Protein AF-A0A7D9EGW2-F1 (afdb_monomer)

Nearest PDB structures (foldseek):
  8snl-assembly1_B  TM=4.905E-01  e=8.797E+00  Homo sapiens
  2ivg-assembly1_J  TM=3.889E-01  e=8.797E+00  Escherichia coli

Secondary structure (DSSP, 8-state):
-----SS-GGGS-GGGS-TT-HHHHHHHIIIIIB-----TTTTEEE-TT-SSEEETT-PSPPPBSS-EEEEEEE--SSS--EEEEEEE--BS-TTBPP--HHHHHHH-S--------SHHHHHHHHHHHHHHHHH--

Radius of gyration: 18.71 Å; Cα contacts (8 Å, |Δi|>4): 155; chains: 1; bounding box: 50×44×50 Å

Solvent-accessible surface area (backbone atoms only — not comparable to full-atom values): 8754 Å² total; per-residue (Å²): 134,93,77,85,67,92,66,62,63,63,75,57,57,71,89,80,50,63,95,81,55,64,62,60,57,54,48,42,41,61,70,48,38,36,64,85,76,88,39,74,91,76,37,37,40,67,51,101,92,46,94,58,74,40,42,76,82,58,61,71,41,80,72,25,97,57,64,44,80,46,76,45,78,47,94,53,95,71,90,66,86,44,68,43,58,42,72,45,65,56,30,93,52,38,42,49,57,53,78,52,70,68,61,38,64,73,67,41,54,65,61,94,60,76,79,80,85,36,67,66,68,50,52,54,50,52,50,55,55,54,51,52,59,67,76,74,110

pLDDT: mean 88.99, std 8.25, range [44.66, 97.44]

Sequence (137 aa):
MWIRPEVHPCQRSRNDIPKHEKSDYVDLLNMVQRHTRCSTSYCLRKKSNETELKCRFHFPFDICPKTKLEFEKVHTPGDNVHYRAKIVTKRNDSRLNNHQQLQLQEWRANCDIQVVIDHYPCVEYLTKYAAKGLIAG

Structure (mmCIF, N/CA/C/O backbone):
data_AF-A0A7D9EGW2-F1
#
_entry.id   AF-A0A7D9EGW2-F1
#
loop_
_atom_site.group_PDB
_atom_site.id
_atom_site.type_symbol
_atom_site.label_atom_id
_atom_site.label_alt_id
_atom_site.label_comp_id
_atom_site.label_asym_id
_atom_site.label_entity_id
_atom_site.label_seq_id
_atom_site.pdbx_PDB_ins_code
_atom_site.Cartn_x
_atom_site.Cartn_y
_atom_site.Cartn_z
_atom_site.occupancy
_atom_site.B_iso_or_equiv
_atom_site.auth_seq_id
_atom_site.auth_comp_id
_atom_site.auth_asym_id
_atom_site.auth_atom_id
_atom_site.pdbx_PDB_model_num
ATOM 1 N N . MET A 1 1 ? 15.770 -13.801 -6.742 1.00 67.75 1 MET A N 1
ATOM 2 C CA . MET A 1 1 ? 16.161 -12.779 -5.744 1.00 67.75 1 MET A CA 1
ATOM 3 C C . MET A 1 1 ? 16.128 -11.429 -6.451 1.00 67.75 1 MET A C 1
ATOM 5 O O . MET A 1 1 ? 16.612 -11.376 -7.572 1.00 67.75 1 MET A O 1
ATOM 9 N N . TRP A 1 2 ? 15.485 -10.399 -5.890 1.00 84.69 2 TRP A N 1
ATOM 10 C CA . TRP A 1 2 ? 15.481 -9.055 -6.496 1.00 84.69 2 TRP A CA 1
ATOM 11 C C . TRP A 1 2 ? 16.815 -8.351 -6.218 1.00 84.69 2 TRP A C 1
ATOM 13 O O . TRP A 1 2 ? 17.351 -8.490 -5.118 1.00 84.69 2 TRP A O 1
ATOM 23 N N . ILE A 1 3 ? 17.336 -7.622 -7.205 1.00 86.94 3 ILE A N 1
ATOM 24 C CA . ILE A 1 3 ? 18.607 -6.894 -7.136 1.00 86.94 3 ILE A CA 1
ATOM 25 C C . ILE A 1 3 ? 18.290 -5.411 -7.286 1.00 86.94 3 ILE A C 1
ATOM 27 O O . IL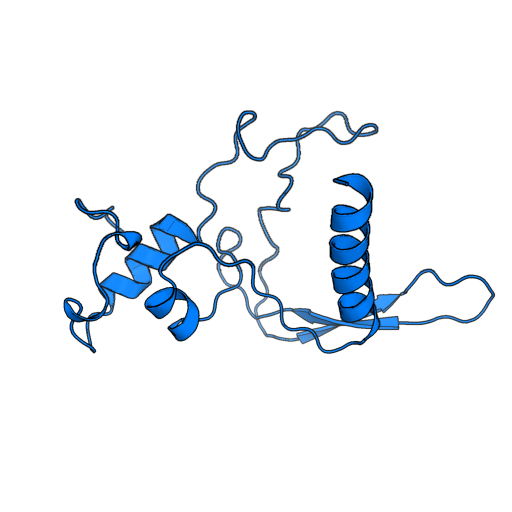E A 1 3 ? 17.542 -5.028 -8.182 1.00 86.94 3 ILE A O 1
ATOM 31 N N . ARG A 1 4 ? 18.842 -4.583 -6.395 1.00 88.94 4 ARG A N 1
ATOM 32 C CA . ARG A 1 4 ? 18.638 -3.136 -6.440 1.00 88.94 4 ARG A CA 1
ATOM 33 C C . ARG A 1 4 ? 19.260 -2.562 -7.723 1.00 88.94 4 ARG A C 1
ATOM 35 O O . ARG A 1 4 ? 20.439 -2.828 -7.951 1.00 88.94 4 ARG A O 1
ATOM 42 N N . PRO A 1 5 ? 18.522 -1.763 -8.514 1.00 90.44 5 PRO A N 1
ATOM 43 C CA . PRO A 1 5 ? 19.072 -1.144 -9.714 1.00 90.44 5 PRO A CA 1
ATOM 44 C C . PRO A 1 5 ? 20.130 -0.091 -9.360 1.00 90.44 5 PRO A C 1
ATOM 46 O O . PRO A 1 5 ? 20.056 0.547 -8.305 1.00 90.44 5 PRO A O 1
ATOM 49 N N . GLU A 1 6 ? 21.097 0.103 -10.259 1.00 89.75 6 GLU A N 1
ATOM 50 C CA . GLU A 1 6 ? 22.156 1.114 -10.111 1.00 89.75 6 GLU A CA 1
ATOM 51 C C . GLU A 1 6 ? 21.581 2.535 -10.105 1.00 89.75 6 GLU A C 1
ATOM 53 O O . GLU A 1 6 ? 21.928 3.355 -9.255 1.00 89.75 6 GLU A O 1
ATOM 58 N N . VAL A 1 7 ? 20.644 2.803 -11.017 1.00 90.69 7 VAL A N 1
ATOM 59 C CA . VAL A 1 7 ? 19.918 4.073 -11.103 1.00 90.69 7 VAL A CA 1
ATOM 60 C C . VAL A 1 7 ? 18.597 3.952 -10.352 1.00 90.69 7 VAL A C 1
ATOM 62 O O . VAL A 1 7 ? 17.860 2.977 -10.507 1.00 90.69 7 VAL A O 1
ATOM 65 N N . HIS A 1 8 ? 18.264 4.958 -9.538 1.00 93.12 8 HIS A N 1
ATOM 66 C CA . HIS A 1 8 ? 17.002 4.955 -8.804 1.00 93.12 8 HIS A CA 1
ATOM 67 C C . HIS A 1 8 ? 15.825 5.003 -9.794 1.00 93.12 8 HIS A C 1
ATOM 69 O O . HIS A 1 8 ? 15.773 5.924 -10.612 1.00 93.12 8 HIS A O 1
ATOM 75 N N . PRO A 1 9 ? 14.833 4.095 -9.718 1.00 93.12 9 PRO A N 1
ATOM 76 C CA . PRO A 1 9 ? 13.781 4.010 -10.734 1.00 93.12 9 PRO A CA 1
ATOM 77 C C . PRO A 1 9 ? 12.999 5.325 -10.881 1.00 93.12 9 PRO A C 1
ATOM 79 O O . PRO A 1 9 ? 12.661 5.720 -11.991 1.00 93.12 9 PRO A O 1
ATOM 82 N N . CYS A 1 10 ? 12.799 6.074 -9.794 1.00 93.88 10 CYS A N 1
ATOM 83 C CA . CYS A 1 10 ? 12.133 7.386 -9.812 1.00 93.88 10 CYS A CA 1
ATOM 84 C C . CYS A 1 10 ? 12.838 8.472 -10.642 1.00 93.88 10 CYS A C 1
ATOM 86 O O . CYS A 1 10 ? 12.211 9.474 -10.955 1.00 93.88 10 CYS A O 1
ATOM 88 N N . GLN A 1 11 ? 14.119 8.299 -10.981 1.00 93.06 11 GLN A N 1
ATOM 89 C CA . GLN A 1 11 ? 14.867 9.248 -11.815 1.00 93.06 11 GLN A CA 1
ATOM 90 C C . GLN A 1 11 ? 14.685 8.986 -13.313 1.00 93.06 11 GLN A C 1
ATOM 92 O O . GLN A 1 11 ? 15.003 9.847 -14.127 1.00 93.06 11 GLN A O 1
ATOM 97 N N . ARG A 1 12 ? 14.185 7.803 -13.693 1.00 89.75 12 ARG A N 1
ATOM 98 C CA . ARG A 1 12 ? 13.941 7.463 -15.098 1.00 89.75 12 ARG A CA 1
ATOM 99 C C . ARG A 1 12 ? 12.730 8.240 -15.610 1.00 89.75 12 ARG A C 1
ATOM 101 O O . ARG A 1 12 ? 11.675 8.221 -14.971 1.00 89.75 12 ARG A O 1
ATOM 108 N N . SER A 1 13 ? 12.867 8.866 -16.776 1.00 87.12 13 SER A N 1
ATOM 109 C CA . SER A 1 13 ? 11.737 9.456 -17.494 1.00 87.12 13 SER A CA 1
ATOM 110 C C . SER A 1 13 ? 10.828 8.358 -18.029 1.00 87.12 13 SER A C 1
ATOM 112 O O . SER A 1 13 ? 11.300 7.325 -18.500 1.00 87.12 13 SER A O 1
ATOM 114 N N . ARG A 1 14 ? 9.511 8.590 -18.010 1.00 81.38 14 ARG A N 1
ATOM 115 C CA . ARG A 1 14 ? 8.538 7.627 -18.539 1.00 81.38 14 ARG A CA 1
ATOM 116 C C . ARG A 1 14 ? 8.757 7.320 -20.025 1.00 81.38 14 ARG A C 1
ATOM 118 O O . ARG A 1 14 ? 8.526 6.191 -20.446 1.00 81.38 14 ARG A O 1
ATOM 125 N N . ASN A 1 15 ? 9.226 8.295 -20.799 1.00 85.75 15 ASN A N 1
ATOM 126 C CA . ASN A 1 15 ? 9.467 8.123 -22.234 1.00 85.75 15 ASN A CA 1
ATOM 127 C C . ASN A 1 15 ? 10.634 7.170 -22.536 1.00 85.75 15 ASN A C 1
ATOM 129 O O . ASN A 1 15 ? 10.655 6.565 -23.603 1.00 85.75 15 ASN A O 1
ATOM 133 N N . ASP A 1 16 ? 11.547 6.983 -21.579 1.00 8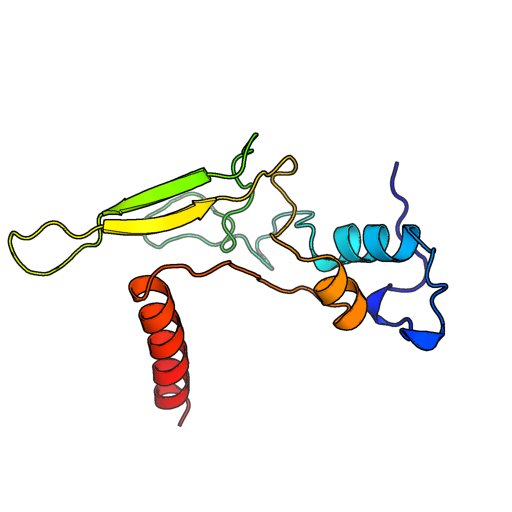7.31 16 ASP A N 1
ATOM 134 C CA . ASP A 1 16 ? 12.735 6.134 -21.729 1.00 87.31 16 ASP A CA 1
ATOM 135 C C . ASP A 1 16 ? 12.472 4.681 -21.296 1.00 87.31 16 ASP A C 1
ATOM 137 O O . ASP A 1 16 ? 13.387 3.858 -21.235 1.00 87.31 16 ASP A O 1
ATOM 141 N N . ILE A 1 17 ? 11.225 4.356 -20.937 1.00 86.38 17 ILE A N 1
ATOM 142 C CA . ILE A 1 17 ? 10.838 3.047 -20.411 1.00 86.38 17 ILE A CA 1
ATOM 143 C C . ILE A 1 17 ? 10.027 2.311 -21.480 1.00 86.38 17 ILE A C 1
ATOM 145 O O . ILE A 1 17 ? 8.910 2.724 -21.811 1.00 86.38 17 ILE A O 1
ATOM 149 N N . PRO A 1 18 ? 10.541 1.194 -22.022 1.00 85.81 18 PRO A N 1
ATOM 150 C CA . PRO A 1 18 ? 9.791 0.342 -22.927 1.00 85.81 18 PRO A CA 1
ATOM 151 C C . PRO A 1 18 ? 8.462 -0.098 -22.304 1.00 85.81 18 PRO A C 1
ATOM 153 O O . PRO A 1 18 ? 8.411 -0.583 -21.176 1.00 85.81 18 PRO A O 1
ATOM 156 N N . LYS A 1 19 ? 7.370 -0.008 -23.073 1.00 76.56 19 LYS A N 1
ATOM 157 C CA . LYS A 1 19 ? 6.004 -0.324 -22.602 1.00 76.56 19 LYS A CA 1
ATOM 158 C C . LYS A 1 19 ? 5.844 -1.722 -21.986 1.00 76.56 19 LYS A C 1
ATOM 160 O O . LYS A 1 19 ? 4.923 -1.941 -21.207 1.00 76.56 19 LYS A O 1
ATOM 165 N N . HIS A 1 20 ? 6.699 -2.671 -22.359 1.00 75.81 20 HIS A N 1
ATOM 166 C CA . HIS A 1 20 ? 6.659 -4.058 -21.893 1.00 75.81 20 HIS A CA 1
ATOM 167 C C . HIS A 1 20 ? 7.710 -4.370 -20.811 1.00 75.81 20 HIS A C 1
ATOM 169 O O . HIS A 1 20 ? 7.834 -5.525 -20.399 1.00 75.81 20 HIS A O 1
ATOM 175 N N . GLU A 1 21 ? 8.461 -3.370 -20.335 1.00 82.06 21 GLU A N 1
ATOM 176 C CA . GLU A 1 21 ? 9.479 -3.546 -19.301 1.00 82.06 21 GLU A CA 1
ATOM 177 C C . GLU A 1 21 ? 8.820 -3.802 -17.932 1.00 82.06 21 GLU A C 1
ATOM 179 O O . GLU A 1 21 ? 8.447 -2.887 -17.199 1.00 82.06 21 GLU A O 1
ATOM 184 N N . LYS A 1 22 ? 8.673 -5.082 -17.564 1.00 81.31 22 LYS A N 1
ATOM 185 C CA . LYS A 1 22 ? 8.117 -5.484 -16.259 1.00 81.31 22 LYS A CA 1
ATOM 186 C C . LYS A 1 22 ? 9.062 -5.201 -15.084 1.00 81.31 22 LYS A C 1
ATOM 188 O O . LYS A 1 22 ? 8.581 -5.104 -13.955 1.00 81.31 22 LYS A O 1
ATOM 193 N N . SER A 1 23 ? 10.372 -5.088 -15.324 1.00 88.06 23 SER A N 1
ATOM 194 C CA . SER A 1 23 ? 11.370 -4.787 -14.286 1.00 88.06 23 SER A CA 1
ATOM 195 C C . SER A 1 23 ? 11.132 -3.426 -13.646 1.00 88.06 23 SER A C 1
ATOM 197 O O . SER A 1 23 ? 11.188 -3.333 -12.425 1.00 88.06 23 SER A O 1
ATOM 199 N N . ASP A 1 24 ? 10.740 -2.417 -14.431 1.00 91.69 24 ASP A N 1
ATOM 200 C CA . ASP A 1 24 ? 10.481 -1.063 -13.932 1.00 91.69 24 ASP A CA 1
ATOM 201 C C . ASP A 1 24 ? 9.461 -1.040 -12.784 1.00 91.69 24 ASP A C 1
ATOM 203 O O . ASP A 1 24 ? 9.688 -0.455 -11.724 1.00 91.69 24 ASP A O 1
ATOM 207 N N . TYR A 1 25 ? 8.343 -1.743 -12.967 1.00 92.75 25 TYR A N 1
ATOM 208 C CA . TYR A 1 25 ? 7.306 -1.845 -11.947 1.00 92.75 25 TYR A CA 1
ATOM 209 C C . TYR A 1 25 ? 7.805 -2.543 -10.676 1.00 92.75 25 TYR A C 1
ATOM 211 O O . TYR A 1 25 ? 7.522 -2.093 -9.566 1.00 92.75 25 TYR A O 1
ATOM 219 N N . VAL A 1 26 ? 8.557 -3.636 -10.829 1.00 93.56 26 VAL A N 1
ATOM 220 C CA . VAL A 1 26 ? 9.117 -4.392 -9.701 1.00 93.56 26 VAL A CA 1
ATOM 221 C C . VAL A 1 26 ? 10.130 -3.545 -8.928 1.00 93.56 26 VAL A C 1
ATOM 223 O O . VAL A 1 26 ? 10.127 -3.562 -7.695 1.00 93.56 26 VAL A O 1
ATOM 226 N N . ASP A 1 27 ? 10.955 -2.773 -9.631 1.00 94.69 27 ASP A N 1
ATOM 227 C CA . ASP A 1 27 ? 11.930 -1.870 -9.026 1.00 94.69 27 ASP A CA 1
ATOM 228 C C . ASP A 1 27 ? 11.241 -0.744 -8.264 1.00 94.69 27 ASP A C 1
ATOM 230 O O . ASP A 1 27 ? 11.587 -0.496 -7.109 1.00 94.69 27 ASP A O 1
ATOM 234 N N . LEU A 1 28 ? 10.213 -0.115 -8.843 1.00 94.88 28 LEU A N 1
ATOM 235 C CA . LEU A 1 28 ? 9.394 0.873 -8.140 1.00 94.88 28 LEU A CA 1
ATOM 236 C C . LEU A 1 28 ? 8.743 0.274 -6.888 1.00 94.88 28 LEU A C 1
ATOM 238 O O . LEU A 1 28 ? 8.849 0.848 -5.804 1.00 94.88 28 LEU A O 1
ATOM 242 N N . LEU A 1 29 ? 8.119 -0.902 -6.994 1.00 94.81 29 LEU A N 1
ATOM 243 C CA . LEU A 1 29 ? 7.501 -1.563 -5.845 1.00 94.81 29 LEU A CA 1
ATOM 244 C C . LEU A 1 29 ? 8.490 -1.776 -4.699 1.00 94.81 29 LEU A C 1
ATOM 246 O O . LEU A 1 29 ? 8.200 -1.434 -3.551 1.00 94.81 29 LEU A O 1
ATOM 250 N N . ASN A 1 30 ? 9.662 -2.330 -5.002 1.00 94.38 30 ASN A N 1
ATOM 251 C CA . ASN A 1 30 ? 10.652 -2.654 -3.983 1.00 94.38 30 ASN A CA 1
ATOM 252 C C . ASN A 1 30 ? 11.382 -1.420 -3.442 1.00 94.38 30 ASN A C 1
ATOM 254 O 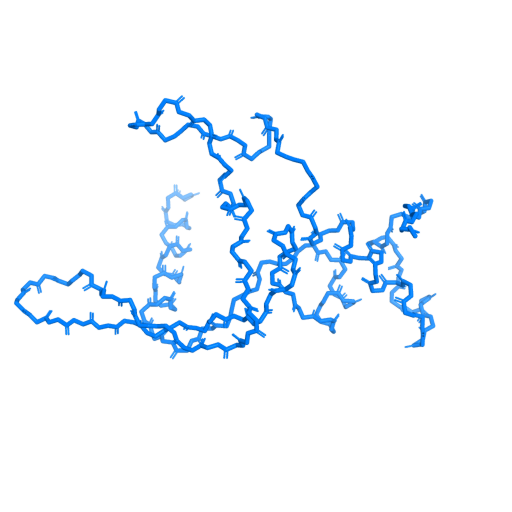O . ASN A 1 30 ? 11.760 -1.424 -2.272 1.00 94.38 30 ASN A O 1
ATOM 258 N N . MET A 1 31 ? 11.559 -0.374 -4.252 1.00 94.12 31 MET A N 1
ATOM 259 C CA . MET A 1 31 ? 12.281 0.835 -3.849 1.00 94.12 31 MET A CA 1
ATOM 260 C C . MET A 1 31 ? 11.413 1.836 -3.090 1.00 94.12 31 MET A C 1
ATOM 262 O O . MET A 1 31 ? 11.907 2.444 -2.143 1.00 94.12 31 MET A O 1
ATOM 266 N N . VAL A 1 32 ? 10.146 2.032 -3.485 1.00 93.88 32 VAL A N 1
ATOM 267 C CA . VAL A 1 32 ? 9.318 3.118 -2.920 1.00 93.88 32 VAL A CA 1
ATOM 268 C C . VAL A 1 32 ? 8.045 2.673 -2.213 1.00 93.88 32 VAL A C 1
ATOM 270 O O . VAL A 1 32 ? 7.552 3.418 -1.372 1.00 93.88 32 VAL A O 1
ATOM 273 N N . GLN A 1 33 ? 7.517 1.480 -2.500 1.00 94.75 33 GLN A N 1
ATOM 274 C CA . GLN A 1 33 ? 6.287 0.984 -1.858 1.00 94.75 33 GLN A CA 1
ATOM 275 C C . GLN A 1 33 ? 6.548 -0.027 -0.737 1.00 94.75 33 GLN A C 1
ATOM 277 O O . GLN A 1 33 ? 5.692 -0.244 0.123 1.00 94.75 33 GLN A O 1
ATOM 282 N N . ARG A 1 34 ? 7.719 -0.670 -0.727 1.00 94.88 34 ARG A N 1
ATOM 283 C CA . ARG A 1 34 ? 8.080 -1.668 0.281 1.00 94.88 34 ARG A CA 1
ATOM 284 C C . ARG A 1 34 ? 8.687 -1.015 1.518 1.00 94.88 34 ARG A C 1
ATOM 286 O O . ARG A 1 34 ? 9.728 -0.367 1.470 1.00 94.88 34 ARG A O 1
ATOM 293 N N . HIS A 1 35 ? 8.098 -1.304 2.668 1.00 94.56 35 HIS A N 1
ATOM 294 C CA . HIS A 1 35 ? 8.683 -1.008 3.962 1.00 94.56 35 HIS A CA 1
ATOM 295 C C . HIS A 1 35 ? 9.774 -2.033 4.311 1.00 94.56 35 HIS A C 1
ATOM 297 O O . HIS A 1 35 ? 9.500 -3.164 4.714 1.00 94.56 35 HIS A O 1
ATOM 303 N N . THR A 1 36 ? 11.038 -1.653 4.135 1.00 91.56 36 THR A N 1
ATOM 304 C CA . THR A 1 36 ? 12.178 -2.577 4.251 1.00 91.56 36 THR A CA 1
ATOM 305 C C . THR A 1 36 ? 12.575 -2.865 5.694 1.00 91.56 36 THR A C 1
ATOM 307 O O . THR A 1 36 ? 12.634 -4.029 6.084 1.00 91.56 36 THR A O 1
ATOM 310 N N . ARG A 1 37 ? 12.836 -1.838 6.508 1.00 91.06 37 ARG A N 1
ATOM 311 C CA . ARG A 1 37 ? 13.249 -1.989 7.909 1.00 91.06 37 ARG A CA 1
ATOM 312 C C . ARG A 1 37 ? 12.686 -0.862 8.768 1.00 91.06 37 ARG A C 1
ATOM 314 O O . ARG A 1 37 ? 12.766 0.308 8.407 1.00 91.06 37 ARG A O 1
ATOM 321 N N . CYS A 1 38 ? 12.181 -1.229 9.942 1.00 93.81 38 CYS A N 1
ATOM 322 C CA . 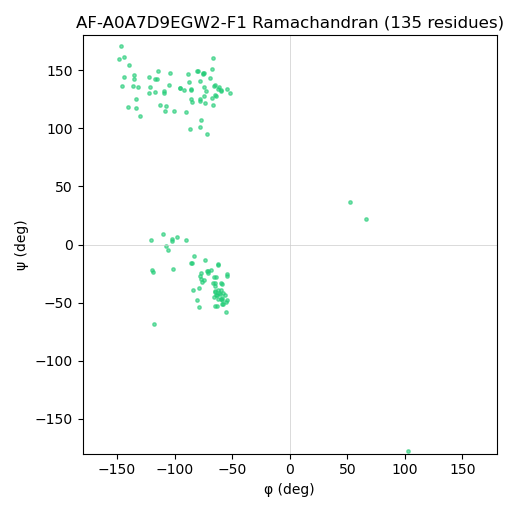CYS A 1 38 ? 11.812 -0.267 10.968 1.00 93.81 38 CYS A CA 1
ATOM 323 C C . CYS A 1 38 ? 13.056 0.315 11.659 1.00 93.81 38 CYS A C 1
ATOM 325 O O . CYS A 1 38 ? 13.960 -0.431 12.038 1.00 93.81 38 CYS A O 1
ATOM 327 N N . SER A 1 39 ? 13.083 1.633 11.872 1.00 94.25 39 SER A N 1
ATOM 328 C CA . SER A 1 39 ? 14.129 2.324 12.640 1.00 94.25 39 SER A CA 1
ATOM 329 C C . SER A 1 39 ? 13.537 3.418 13.531 1.00 94.25 39 SER A C 1
ATOM 331 O O . SER A 1 39 ? 12.482 3.979 13.224 1.00 94.25 39 SER A O 1
ATOM 333 N N . THR A 1 40 ? 14.238 3.748 14.617 1.00 92.81 40 THR A N 1
ATOM 334 C CA . THR A 1 40 ? 13.902 4.852 15.540 1.00 92.81 40 THR A CA 1
ATOM 335 C C . THR A 1 40 ? 14.009 6.227 14.889 1.00 92.81 40 THR A C 1
ATOM 337 O O . THR A 1 40 ? 13.262 7.129 15.253 1.00 92.81 40 THR A O 1
ATOM 340 N N . SER A 1 41 ? 14.876 6.381 13.885 1.00 92.88 41 SER A N 1
ATOM 341 C CA . SER A 1 41 ? 15.015 7.623 13.118 1.00 92.88 41 SER A CA 1
ATOM 342 C C . SER A 1 41 ? 13.844 7.894 12.172 1.00 92.88 41 SER A C 1
ATOM 344 O O . SER A 1 41 ? 13.613 9.044 11.808 1.00 92.88 41 SER A O 1
ATOM 346 N N . TYR A 1 42 ? 13.096 6.861 11.770 1.00 92.00 42 TYR A N 1
ATOM 347 C CA . TYR A 1 42 ? 12.082 6.983 10.725 1.00 92.00 42 TYR A CA 1
ATOM 348 C C . TYR A 1 42 ? 10.668 6.678 11.227 1.00 92.00 42 TYR A C 1
ATOM 350 O O . TYR A 1 42 ? 9.824 7.577 11.309 1.00 92.00 42 TYR A O 1
ATOM 358 N N . CYS A 1 43 ? 10.390 5.419 11.571 1.00 93.75 43 CYS A N 1
ATOM 359 C CA . CYS A 1 43 ? 9.019 4.953 11.774 1.00 93.75 43 CYS A CA 1
ATOM 360 C C . CYS A 1 43 ? 8.714 4.448 13.185 1.00 93.75 43 CYS A C 1
ATOM 362 O O . CYS A 1 43 ? 7.548 4.472 13.565 1.00 93.75 43 CYS A O 1
ATOM 364 N N . LEU A 1 44 ? 9.703 4.004 13.963 1.00 94.88 44 LEU A N 1
ATOM 365 C CA . LEU A 1 44 ? 9.467 3.500 15.313 1.00 94.88 44 LEU A CA 1
ATOM 366 C C . LEU A 1 44 ? 9.169 4.664 16.260 1.00 94.88 44 LEU A C 1
ATOM 368 O O . LEU A 1 44 ? 9.976 5.581 16.407 1.00 94.88 44 LEU A O 1
ATOM 372 N N . ARG A 1 45 ? 7.999 4.627 16.899 1.00 91.81 45 ARG A N 1
ATOM 373 C CA . ARG A 1 45 ? 7.527 5.637 17.851 1.00 91.81 45 ARG A CA 1
ATOM 374 C C . ARG A 1 45 ? 6.926 4.953 19.076 1.00 91.81 45 ARG A C 1
ATOM 376 O O . ARG A 1 45 ? 6.314 3.895 18.952 1.00 91.81 45 ARG A O 1
ATOM 383 N N . LYS A 1 46 ? 7.087 5.571 20.249 1.00 89.12 46 LYS A N 1
ATOM 384 C CA . LYS A 1 46 ? 6.335 5.201 21.455 1.00 89.12 46 LYS A CA 1
ATOM 385 C C . LYS A 1 46 ? 5.001 5.938 21.437 1.00 89.12 46 LYS A C 1
ATOM 387 O O . LYS A 1 46 ? 4.980 7.142 21.179 1.00 89.12 46 LYS A O 1
ATOM 392 N N . LYS A 1 47 ? 3.900 5.241 21.710 1.00 79.94 47 LYS A N 1
ATOM 393 C CA . LYS A 1 47 ? 2.660 5.904 22.138 1.00 79.94 47 LYS A CA 1
ATOM 394 C C . LYS A 1 47 ? 2.788 6.243 23.623 1.00 79.94 47 LYS A C 1
ATOM 396 O O . LYS A 1 47 ? 3.469 5.520 24.339 1.00 79.94 47 LYS A O 1
ATOM 401 N N . SER A 1 48 ? 2.147 7.322 24.084 1.00 73.19 48 SER A N 1
ATOM 402 C CA . SER A 1 48 ? 2.324 7.834 25.460 1.00 73.19 48 SER A CA 1
ATOM 403 C C . SER A 1 48 ? 2.071 6.788 26.550 1.00 73.19 48 SER A C 1
ATOM 405 O O . SER A 1 48 ? 2.651 6.883 27.623 1.00 73.19 48 SER A O 1
ATOM 407 N N . ASN A 1 49 ? 1.239 5.785 26.257 1.00 78.75 49 ASN A N 1
ATOM 408 C CA . ASN A 1 49 ? 0.795 4.771 27.211 1.00 78.75 49 ASN A CA 1
ATOM 409 C C . ASN A 1 4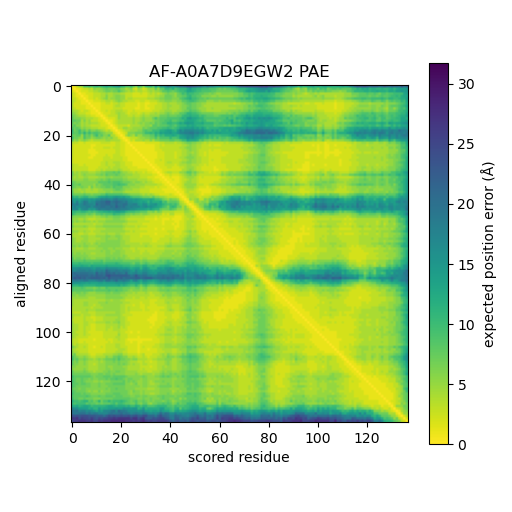9 ? 1.395 3.382 26.927 1.00 78.75 49 ASN A C 1
ATOM 411 O O . ASN A 1 49 ? 0.951 2.396 27.504 1.00 78.75 49 ASN A O 1
ATOM 415 N N . GLU A 1 50 ? 2.362 3.279 26.011 1.00 82.38 50 GLU A N 1
ATOM 416 C CA . GLU A 1 50 ? 2.966 2.007 25.612 1.00 82.38 50 GLU A CA 1
ATOM 417 C C . GLU A 1 50 ? 4.478 2.022 25.859 1.00 82.38 50 GLU A C 1
ATOM 419 O O . GLU A 1 50 ? 5.183 2.978 25.530 1.00 82.38 50 GLU A O 1
ATOM 424 N N . THR A 1 51 ? 4.989 0.934 26.431 1.00 81.44 51 THR A N 1
ATOM 425 C CA . THR A 1 51 ? 6.423 0.747 26.692 1.00 81.44 51 THR A CA 1
ATOM 426 C C . THR A 1 51 ? 7.196 0.384 25.422 1.00 81.44 51 THR A C 1
ATOM 428 O O . THR A 1 51 ? 8.367 0.754 25.280 1.00 81.44 51 THR A O 1
ATOM 431 N N . GLU A 1 52 ? 6.536 -0.288 24.478 1.00 88.62 52 GLU A N 1
ATOM 432 C CA . GLU A 1 52 ? 7.131 -0.793 23.244 1.00 88.62 52 GLU A CA 1
ATOM 433 C C . GLU A 1 52 ? 7.100 0.222 22.092 1.00 88.62 52 GLU A C 1
ATOM 435 O O . GLU A 1 52 ? 6.175 1.020 21.928 1.00 88.62 52 GLU A O 1
ATOM 440 N N . LEU A 1 53 ? 8.137 0.172 21.252 1.00 91.19 53 LEU A N 1
ATOM 441 C CA . LEU A 1 53 ? 8.191 0.937 20.010 1.00 91.19 53 LEU A CA 1
ATOM 442 C C . LEU A 1 53 ? 7.333 0.259 18.942 1.00 91.19 53 LEU A C 1
ATOM 444 O O . LEU A 1 53 ? 7.583 -0.889 18.584 1.00 91.19 53 LEU A O 1
ATOM 448 N N . LYS A 1 54 ? 6.395 1.004 18.354 1.00 93.06 54 LYS A N 1
ATOM 449 C CA . LYS A 1 54 ? 5.584 0.532 17.225 1.00 93.06 54 LYS A CA 1
ATOM 450 C C . LYS A 1 54 ? 5.877 1.330 15.965 1.00 93.06 54 LYS A C 1
ATOM 452 O O . LYS A 1 54 ? 6.219 2.513 16.016 1.00 93.06 54 LYS A O 1
ATOM 457 N N . CYS A 1 55 ? 5.739 0.683 14.810 1.00 93.69 55 CYS A N 1
ATOM 458 C CA . CYS A 1 55 ? 5.829 1.372 13.530 1.00 93.69 55 CYS A CA 1
ATOM 459 C C . CYS A 1 55 ? 4.639 2.332 13.391 1.00 93.69 55 CYS A C 1
ATOM 461 O O . CYS A 1 55 ? 3.488 1.902 13.383 1.00 93.69 55 CYS A O 1
ATOM 463 N N . ARG A 1 56 ? 4.905 3.632 13.234 1.00 92.50 56 ARG A N 1
ATOM 464 C CA . ARG A 1 56 ? 3.872 4.668 13.054 1.00 92.50 56 ARG A CA 1
ATOM 465 C C . ARG A 1 56 ? 3.025 4.485 11.791 1.00 92.50 56 ARG A C 1
ATOM 467 O O . ARG A 1 56 ? 1.990 5.119 11.665 1.00 92.50 56 ARG A O 1
ATOM 474 N N . PHE A 1 57 ? 3.505 3.667 10.855 1.00 92.19 57 PHE A N 1
ATOM 475 C CA . PHE A 1 57 ? 2.819 3.304 9.614 1.00 92.19 57 PHE A CA 1
ATOM 476 C C . PHE A 1 57 ? 2.105 1.948 9.713 1.00 92.19 57 PHE A C 1
ATOM 478 O O . PHE A 1 57 ? 1.615 1.447 8.712 1.00 92.19 57 PHE A O 1
ATOM 485 N N . HIS A 1 58 ? 2.076 1.339 10.903 1.00 92.75 58 HIS A N 1
ATOM 486 C CA . HIS A 1 58 ? 1.359 0.092 11.189 1.00 92.75 58 HIS A CA 1
ATOM 487 C C . HIS A 1 58 ? 1.882 -1.164 10.471 1.00 92.75 58 HIS A C 1
ATOM 489 O O . HIS A 1 58 ? 1.169 -2.154 10.370 1.00 92.75 58 HIS A O 1
ATOM 495 N N . PHE A 1 59 ? 3.143 -1.162 10.029 1.00 94.25 59 PHE A N 1
ATOM 496 C CA . PHE A 1 59 ? 3.800 -2.378 9.546 1.00 94.25 59 PHE A CA 1
ATOM 497 C C . PHE A 1 59 ? 4.215 -3.316 10.694 1.00 94.25 59 PHE A C 1
ATOM 499 O O . PHE A 1 59 ? 4.660 -2.819 11.736 1.00 94.25 59 PHE A O 1
ATOM 506 N N . PRO A 1 60 ? 4.206 -4.647 10.471 1.00 95.06 60 PRO A N 1
ATOM 507 C CA . PRO A 1 60 ? 3.705 -5.339 9.275 1.00 95.06 60 PRO A CA 1
ATOM 508 C C . PRO A 1 60 ? 2.167 -5.391 9.227 1.00 95.06 60 PRO A C 1
ATOM 510 O O . PRO A 1 60 ? 1.521 -5.510 10.260 1.00 95.06 60 PRO A O 1
ATOM 513 N N . PHE A 1 61 ? 1.592 -5.341 8.024 1.00 94.62 61 PHE A N 1
ATOM 514 C CA . PHE A 1 61 ? 0.155 -5.524 7.809 1.00 94.62 61 PHE A CA 1
ATOM 515 C C . PHE A 1 61 ? -0.244 -7.004 7.808 1.00 94.62 61 PHE A C 1
ATOM 517 O O . PHE A 1 61 ? 0.509 -7.853 7.326 1.00 94.62 61 PHE A O 1
ATOM 524 N N . ASP A 1 62 ? -1.467 -7.306 8.238 1.00 95.31 62 ASP A N 1
ATOM 525 C CA . ASP A 1 62 ? -2.006 -8.666 8.196 1.00 95.31 62 ASP A CA 1
ATOM 526 C C . ASP A 1 62 ? -2.199 -9.168 6.763 1.00 95.31 62 ASP A C 1
ATOM 528 O O . ASP A 1 62 ? -2.724 -8.464 5.901 1.00 95.31 62 ASP A O 1
ATOM 532 N N . ILE A 1 63 ? -1.811 -10.416 6.501 1.00 96.69 63 ILE A N 1
ATOM 533 C CA . ILE A 1 63 ? -2.060 -11.075 5.215 1.00 96.69 63 ILE A CA 1
ATOM 534 C C . ILE A 1 63 ? -3.567 -11.259 5.021 1.00 96.69 63 ILE A C 1
ATOM 536 O O . ILE A 1 63 ? -4.288 -11.675 5.925 1.00 96.69 63 ILE A O 1
ATOM 540 N N . CYS A 1 64 ? -4.043 -10.992 3.806 1.00 96.25 64 CYS A N 1
ATOM 541 C CA . CYS A 1 64 ? -5.450 -11.103 3.456 1.00 96.25 64 CYS A CA 1
ATOM 542 C C . CYS A 1 64 ? -5.599 -11.924 2.166 1.00 96.25 64 CYS A C 1
ATOM 544 O O . CYS A 1 64 ? -5.210 -11.457 1.096 1.00 96.25 64 CYS A O 1
ATOM 546 N N . PRO A 1 65 ? -6.147 -13.150 2.202 1.00 97.00 65 PRO A N 1
ATOM 547 C CA . PRO A 1 65 ? -6.166 -14.021 1.025 1.00 97.00 65 PRO A CA 1
ATOM 548 C C . PRO A 1 65 ? -7.130 -13.551 -0.077 1.00 97.00 65 PRO A C 1
ATOM 550 O O . PRO A 1 65 ? -6.931 -13.886 -1.249 1.00 97.00 65 PRO A O 1
ATOM 553 N N . LYS A 1 66 ? -8.166 -12.778 0.274 1.00 97.44 66 LYS A N 1
ATOM 554 C CA . LYS A 1 66 ? -9.199 -12.276 -0.642 1.00 97.44 66 LYS A CA 1
ATOM 555 C C . LYS A 1 66 ? -9.625 -10.870 -0.238 1.00 97.44 66 LYS A C 1
ATOM 557 O O . LYS A 1 66 ? -9.727 -10.586 0.949 1.00 97.44 66 LYS A O 1
ATOM 562 N N . THR A 1 67 ? -9.916 -10.029 -1.227 1.00 96.69 67 THR A N 1
ATOM 563 C CA . THR A 1 67 ? -10.507 -8.712 -0.978 1.00 96.69 67 THR A CA 1
ATOM 564 C C . THR A 1 67 ? -11.877 -8.881 -0.326 1.00 96.69 67 THR A C 1
ATOM 566 O O . THR A 1 67 ? -12.670 -9.704 -0.783 1.00 96.69 67 THR A O 1
ATOM 569 N N . LYS A 1 68 ? -12.150 -8.120 0.734 1.00 96.56 68 LYS A N 1
ATOM 570 C CA . LYS A 1 68 ? -13.398 -8.193 1.503 1.00 96.56 68 LYS A CA 1
ATOM 571 C C . LYS A 1 68 ? -13.845 -6.817 1.988 1.00 96.56 68 LYS A C 1
ATOM 573 O O . LYS A 1 68 ? -13.048 -5.881 2.049 1.00 96.56 68 LYS A O 1
ATOM 578 N N . LEU A 1 69 ? -15.122 -6.729 2.345 1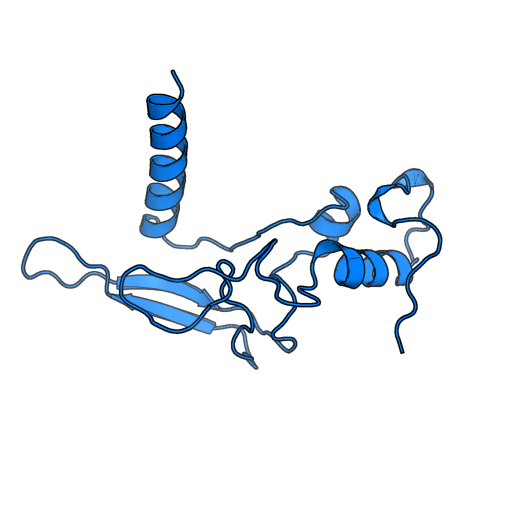.00 96.69 69 LEU A N 1
ATOM 579 C CA . LEU A 1 69 ? -15.680 -5.602 3.081 1.00 96.69 69 LEU A CA 1
ATOM 580 C C . LEU A 1 69 ? -15.622 -5.899 4.578 1.00 96.69 69 LEU A C 1
ATOM 582 O O . LEU A 1 69 ? -15.998 -6.986 5.013 1.00 96.69 69 LEU A O 1
ATOM 586 N N . GLU A 1 70 ? -15.154 -4.928 5.349 1.00 95.31 70 GLU A N 1
ATOM 587 C CA . GLU A 1 70 ? -15.220 -4.924 6.805 1.00 95.31 70 GLU A CA 1
ATOM 588 C C . GLU A 1 70 ? -16.084 -3.754 7.268 1.00 95.31 70 GLU A C 1
ATOM 590 O O . GLU A 1 70 ? -16.048 -2.672 6.679 1.00 95.31 70 GLU A O 1
ATOM 595 N N . PHE A 1 71 ? -16.859 -3.983 8.325 1.00 94.25 71 PHE A N 1
ATOM 596 C CA . PHE A 1 71 ? -17.691 -2.966 8.952 1.00 94.25 71 PHE A CA 1
ATOM 597 C C . PHE A 1 71 ? -17.138 -2.675 10.339 1.00 94.25 71 PHE A C 1
ATOM 599 O O . PHE A 1 71 ? -17.051 -3.564 11.186 1.00 94.25 71 PHE A O 1
ATOM 606 N N . GLU A 1 72 ? -16.759 -1.427 10.570 1.00 91.25 72 GLU A N 1
ATOM 607 C CA . GLU A 1 72 ? -16.217 -0.973 11.846 1.00 91.25 72 GLU A CA 1
ATOM 608 C C . GLU A 1 72 ? -17.254 -0.080 12.532 1.00 91.25 72 GLU A C 1
ATOM 610 O O . GLU A 1 72 ? -17.813 0.821 11.906 1.00 91.25 72 GLU A O 1
ATOM 615 N N . LYS A 1 73 ? -17.530 -0.315 13.818 1.00 90.25 73 LYS A N 1
ATOM 616 C CA . LYS A 1 73 ? -18.466 0.523 14.577 1.00 90.25 73 LYS A CA 1
ATOM 617 C C . LYS A 1 73 ? -17.875 1.923 14.760 1.00 90.25 73 LYS A C 1
ATOM 619 O O . LYS A 1 73 ? -16.766 2.073 15.274 1.00 90.25 73 LYS A O 1
ATOM 624 N N . VAL A 1 74 ? -18.625 2.945 14.366 1.00 86.56 74 VAL A N 1
ATOM 625 C CA . VAL A 1 74 ? -18.255 4.350 14.559 1.00 86.56 74 VAL A CA 1
ATOM 626 C C . VAL A 1 74 ? -18.717 4.784 15.946 1.00 86.56 74 VAL A C 1
ATOM 628 O O . VAL A 1 74 ? -19.838 4.488 16.354 1.00 86.56 74 VAL A O 1
ATOM 631 N N . HIS A 1 75 ? -17.844 5.467 16.689 1.00 78.94 75 HIS A N 1
ATOM 632 C CA . HIS A 1 75 ? -18.245 6.112 17.937 1.00 78.94 75 HIS A CA 1
ATOM 633 C C . HIS A 1 75 ? -19.003 7.395 17.604 1.00 78.94 75 HIS A C 1
ATOM 635 O O . HIS A 1 75 ? -18.412 8.378 17.162 1.00 78.94 75 HIS A O 1
ATOM 641 N N . THR A 1 76 ? -20.312 7.362 17.807 1.00 75.12 76 THR A N 1
ATOM 642 C CA . THR A 1 76 ? -21.214 8.503 17.658 1.00 75.12 76 THR A CA 1
ATOM 643 C C . THR A 1 76 ? -21.820 8.856 19.015 1.00 75.12 76 THR A C 1
ATOM 645 O O . THR A 1 76 ? -22.104 7.945 19.793 1.00 75.12 76 THR A O 1
ATOM 648 N N . PRO A 1 77 ? -22.021 10.147 19.330 1.00 72.44 77 PRO A N 1
ATOM 649 C CA . PRO A 1 77 ? -22.773 10.542 20.517 1.00 72.44 77 PRO A CA 1
ATOM 650 C C . PRO A 1 77 ? -24.207 9.986 20.468 1.00 72.44 77 PRO A C 1
ATOM 652 O O . PRO A 1 77 ? -24.883 10.136 19.450 1.00 72.44 77 PRO A O 1
ATOM 655 N N . GLY A 1 78 ? -24.668 9.377 21.564 1.00 76.06 78 GLY A N 1
ATOM 656 C CA . GLY A 1 78 ? -26.015 8.802 21.701 1.00 76.06 78 GLY A CA 1
ATOM 657 C C . GLY A 1 78 ? -26.069 7.273 21.578 1.00 76.06 78 GLY A C 1
ATOM 658 O O . GLY A 1 78 ? -25.046 6.610 21.429 1.00 76.06 78 GLY A O 1
ATOM 659 N N . ASP A 1 79 ? -27.283 6.719 21.641 1.00 76.62 79 ASP A N 1
ATOM 660 C CA . ASP A 1 79 ? -27.516 5.263 21.683 1.00 76.62 79 ASP A CA 1
ATOM 661 C C . ASP A 1 79 ? -27.518 4.587 20.300 1.00 76.62 79 ASP A C 1
ATOM 663 O O . ASP A 1 79 ? -27.496 3.358 20.192 1.00 76.62 79 ASP A O 1
ATOM 667 N N . ASN A 1 80 ? -27.522 5.372 19.218 1.00 80.12 80 ASN A N 1
ATOM 668 C CA . ASN A 1 80 ? -27.551 4.836 17.862 1.00 80.12 80 ASN A CA 1
ATOM 669 C C . ASN A 1 80 ? -26.192 4.253 17.462 1.00 80.12 80 ASN A C 1
ATOM 671 O O . ASN A 1 80 ? -25.153 4.912 17.529 1.00 80.12 80 ASN A O 1
ATOM 675 N N . VAL A 1 81 ? -26.213 3.006 16.991 1.00 83.62 81 VAL A N 1
ATOM 676 C CA . VAL A 1 81 ? -25.025 2.308 16.501 1.00 83.62 81 VAL A CA 1
ATOM 677 C C . VAL A 1 81 ? -24.854 2.567 15.010 1.00 83.62 81 VAL A C 1
ATOM 679 O O . VAL A 1 81 ? -25.644 2.097 14.195 1.00 83.62 81 VAL A O 1
ATOM 682 N N . HIS A 1 82 ? -23.777 3.261 14.651 1.00 86.62 82 HIS A N 1
ATOM 683 C CA . HIS A 1 82 ? -23.372 3.460 13.263 1.00 86.62 82 HIS A CA 1
ATOM 684 C C . HIS A 1 82 ? -22.185 2.562 12.903 1.00 86.62 82 HIS A C 1
ATOM 686 O O . HIS A 1 82 ? -21.316 2.285 13.733 1.00 86.62 82 HIS A O 1
ATOM 692 N N . TYR A 1 83 ? -22.126 2.133 11.644 1.00 89.88 83 TYR A N 1
ATOM 693 C CA . TYR A 1 83 ? -21.009 1.378 11.083 1.00 89.88 83 TYR A CA 1
ATOM 694 C C . TYR A 1 83 ? -20.435 2.126 9.887 1.00 89.88 83 TYR A C 1
ATOM 696 O O . TYR A 1 83 ? -21.186 2.714 9.113 1.00 89.88 83 TYR A O 1
ATOM 704 N N . ARG A 1 84 ? -19.113 2.060 9.723 1.00 91.56 84 ARG A N 1
ATOM 705 C CA . ARG A 1 84 ? -18.426 2.471 8.498 1.00 91.56 84 ARG A CA 1
ATOM 706 C C . ARG A 1 84 ? -17.978 1.247 7.719 1.00 91.56 84 ARG A C 1
ATOM 708 O O . ARG A 1 84 ? -17.437 0.311 8.311 1.00 91.56 84 ARG A O 1
ATOM 715 N N . ALA A 1 85 ? -18.167 1.271 6.406 1.00 93.44 85 ALA A N 1
ATOM 716 C CA . ALA A 1 85 ? -17.662 0.232 5.518 1.00 93.44 85 ALA A CA 1
ATOM 717 C C . ALA A 1 85 ? -16.222 0.532 5.073 1.00 93.44 85 ALA A C 1
ATOM 719 O O . ALA A 1 85 ? -15.864 1.666 4.749 1.00 93.44 85 ALA A O 1
ATOM 720 N N . LYS A 1 86 ? -15.388 -0.505 5.013 1.00 94.31 86 LYS A N 1
ATOM 721 C CA . LYS A 1 86 ? -13.995 -0.431 4.568 1.00 94.31 86 LYS A CA 1
ATOM 722 C C . LYS A 1 86 ? -13.671 -1.598 3.647 1.00 94.31 86 LYS A C 1
ATOM 724 O O . LYS A 1 86 ? -14.007 -2.742 3.939 1.00 94.31 86 LYS A O 1
ATOM 729 N N . ILE A 1 87 ? -12.965 -1.319 2.553 1.00 94.81 87 ILE A N 1
ATOM 730 C CA . ILE A 1 87 ? -12.392 -2.366 1.703 1.00 94.81 87 ILE A CA 1
ATOM 731 C C . ILE A 1 87 ? -11.037 -2.779 2.273 1.00 94.81 87 ILE A C 1
ATOM 733 O O . ILE A 1 87 ? -10.121 -1.962 2.375 1.00 94.81 87 ILE A O 1
ATOM 737 N N . VAL A 1 88 ? -10.890 -4.065 2.579 1.00 94.00 88 VAL A N 1
ATOM 738 C CA . VAL A 1 88 ? -9.595 -4.698 2.832 1.00 94.00 88 VAL A CA 1
ATOM 739 C C . VAL A 1 88 ? -9.190 -5.450 1.578 1.00 94.00 88 VAL A C 1
ATOM 741 O O . VAL A 1 88 ? -9.863 -6.388 1.157 1.00 94.00 88 VAL A O 1
ATOM 744 N N . THR A 1 89 ? -8.106 -5.013 0.948 1.00 95.19 89 THR A N 1
ATOM 745 C CA . THR A 1 89 ? -7.581 -5.608 -0.281 1.00 95.19 89 THR A CA 1
ATOM 746 C C . THR A 1 89 ? -6.883 -6.933 0.001 1.00 95.19 89 THR A C 1
ATOM 748 O O . THR A 1 89 ? -6.253 -7.118 1.044 1.00 95.19 89 THR A O 1
ATOM 751 N N . LYS A 1 90 ? -6.950 -7.860 -0.964 1.00 95.75 90 LYS A N 1
ATOM 752 C CA . LYS A 1 90 ? -6.083 -9.041 -0.968 1.00 95.75 90 LYS A CA 1
ATOM 753 C C . LYS A 1 90 ? -4.624 -8.599 -0.815 1.00 95.75 90 LYS A C 1
ATOM 755 O O . LYS A 1 90 ? -4.143 -7.750 -1.561 1.00 95.75 90 LYS A O 1
ATOM 760 N N . ARG A 1 91 ? -3.915 -9.231 0.112 1.00 95.69 91 ARG A N 1
ATOM 761 C CA . ARG A 1 91 ? -2.543 -8.918 0.489 1.00 95.69 91 ARG A CA 1
ATOM 762 C C . ARG A 1 91 ? -1.776 -10.203 0.732 1.00 95.69 91 ARG A C 1
ATOM 764 O O . ARG A 1 91 ? -2.119 -10.967 1.624 1.00 95.69 91 ARG A O 1
ATOM 771 N N . ASN A 1 92 ? -0.734 -10.414 -0.056 1.00 96.00 92 ASN A N 1
ATOM 772 C CA . ASN A 1 92 ? 0.214 -11.521 0.075 1.00 96.00 92 ASN A CA 1
ATOM 773 C C . ASN A 1 92 ? 1.570 -11.079 0.651 1.00 96.00 92 ASN A C 1
ATOM 775 O O . ASN A 1 92 ? 2.423 -11.924 0.896 1.00 96.00 92 ASN A O 1
ATOM 779 N N . ASP A 1 93 ? 1.762 -9.777 0.868 1.00 95.44 93 ASP A N 1
ATOM 780 C CA . ASP A 1 93 ? 2.986 -9.202 1.414 1.00 95.44 93 ASP A CA 1
ATOM 781 C C . ASP A 1 93 ? 2.649 -8.190 2.515 1.00 95.44 93 ASP A C 1
ATOM 783 O O . ASP A 1 93 ? 1.990 -7.169 2.287 1.00 95.44 93 ASP A O 1
ATOM 787 N N . SER A 1 94 ? 3.100 -8.485 3.731 1.00 95.88 94 SER A N 1
ATOM 788 C CA . SER A 1 94 ? 2.828 -7.675 4.918 1.00 95.88 94 SER A CA 1
ATOM 789 C C . SER A 1 94 ? 3.622 -6.371 4.958 1.00 95.88 94 SER A C 1
ATOM 791 O O . SER A 1 94 ? 3.308 -5.494 5.756 1.00 95.88 94 SER A O 1
ATOM 793 N N . ARG A 1 95 ? 4.646 -6.221 4.112 1.00 95.50 95 ARG A N 1
ATOM 794 C CA . ARG A 1 95 ? 5.550 -5.064 4.080 1.00 95.50 95 ARG A CA 1
ATOM 795 C C . ARG A 1 95 ? 5.340 -4.153 2.882 1.00 95.50 95 ARG A C 1
ATOM 797 O O . ARG A 1 95 ? 6.029 -3.146 2.767 1.00 95.50 95 ARG A O 1
ATOM 804 N N . LEU A 1 96 ? 4.419 -4.484 1.991 1.00 94.44 96 LEU A N 1
ATOM 805 C CA . LEU A 1 96 ? 4.142 -3.679 0.810 1.00 94.44 96 LEU A CA 1
ATOM 806 C C . LEU A 1 96 ? 2.972 -2.736 1.076 1.00 94.44 96 LEU A C 1
ATOM 808 O O . LEU A 1 96 ? 1.962 -3.164 1.612 1.00 94.44 96 LEU A O 1
ATOM 812 N N . ASN A 1 97 ? 3.051 -1.468 0.704 1.00 93.81 97 ASN A N 1
ATOM 813 C CA . ASN A 1 97 ? 1.869 -0.608 0.742 1.00 93.81 97 ASN A CA 1
ATOM 814 C C . ASN A 1 97 ? 0.80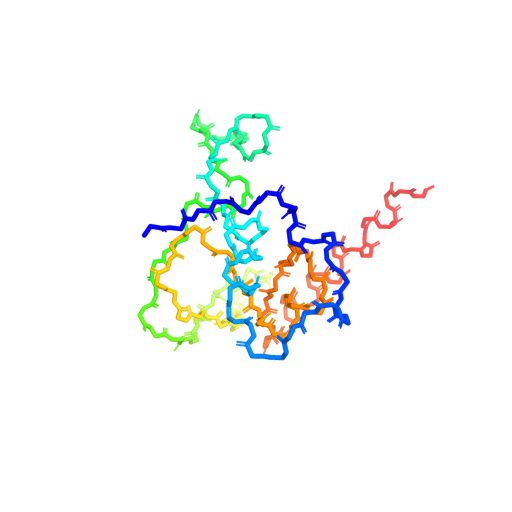7 -1.047 -0.281 1.00 93.81 97 ASN A C 1
ATOM 816 O O . ASN A 1 97 ? 1.090 -1.752 -1.258 1.00 93.81 97 ASN A O 1
ATOM 820 N N . ASN A 1 98 ? -0.436 -0.612 -0.054 1.00 93.00 98 ASN A N 1
ATOM 821 C CA . ASN A 1 98 ? -1.435 -0.639 -1.118 1.00 93.00 98 ASN A CA 1
ATOM 822 C C . ASN A 1 98 ? -0.946 0.253 -2.261 1.00 93.00 98 ASN A C 1
ATOM 824 O O . ASN A 1 98 ? -0.460 1.355 -2.032 1.00 93.00 98 ASN A O 1
ATOM 828 N N . HIS A 1 99 ? -1.070 -0.233 -3.486 1.00 93.50 99 HIS A N 1
ATOM 829 C CA . HIS A 1 99 ? -0.590 0.467 -4.666 1.00 93.50 99 HIS A CA 1
ATOM 830 C C . HIS A 1 99 ? -1.488 0.139 -5.851 1.00 93.50 99 HIS A C 1
ATOM 832 O O . HIS A 1 99 ? -2.171 -0.888 -5.880 1.00 93.50 99 HIS A O 1
ATOM 838 N N . GLN A 1 100 ? -1.443 1.005 -6.852 1.00 92.56 100 GLN A N 1
ATOM 839 C CA . GLN A 1 100 ? -2.006 0.740 -8.162 1.00 92.56 100 GLN A CA 1
ATOM 840 C C . GLN A 1 100 ? -0.866 0.881 -9.177 1.00 92.56 100 GLN A C 1
ATOM 842 O O . GLN A 1 100 ? -0.115 1.851 -9.137 1.00 92.56 100 GLN A O 1
ATOM 847 N N . GLN A 1 101 ? -0.705 -0.111 -10.055 1.00 91.75 101 GLN A N 1
ATOM 848 C CA . GLN A 1 101 ? 0.440 -0.197 -10.965 1.00 91.75 101 GLN A CA 1
ATOM 849 C C . GLN A 1 101 ? 0.591 1.014 -11.899 1.00 91.75 101 GLN A C 1
ATOM 851 O O . GLN A 1 101 ? 1.672 1.585 -11.978 1.00 91.75 101 GLN A O 1
ATOM 856 N N . LEU A 1 102 ? -0.474 1.403 -12.597 1.00 91.00 102 LEU A N 1
ATOM 857 C CA . LEU A 1 102 ? -0.490 2.553 -13.505 1.00 91.00 102 LEU A CA 1
ATOM 858 C C . LEU A 1 102 ? -0.095 3.831 -12.755 1.00 91.00 102 LEU A C 1
ATOM 860 O O . LEU A 1 102 ? 0.844 4.507 -13.152 1.00 91.00 102 LEU A O 1
ATOM 864 N N . GLN A 1 103 ? -0.732 4.105 -11.619 1.00 92.50 103 GLN A N 1
ATOM 865 C CA . GLN A 1 103 ? -0.444 5.262 -10.781 1.00 92.50 103 GLN A CA 1
ATOM 866 C C . GLN A 1 103 ? 1.005 5.250 -10.281 1.00 92.50 103 GLN A C 1
ATOM 868 O O . GLN A 1 103 ? 1.680 6.268 -10.380 1.00 92.50 103 GLN A O 1
ATOM 873 N N . LEU A 1 104 ? 1.526 4.097 -9.852 1.00 93.75 104 LEU A N 1
ATOM 874 C CA . LEU A 1 104 ? 2.916 3.963 -9.421 1.00 93.75 104 LEU A CA 1
ATOM 875 C C . LEU A 1 104 ? 3.912 4.193 -10.567 1.00 93.75 104 LEU A C 1
ATOM 877 O O . LEU A 1 104 ? 4.935 4.834 -10.351 1.00 93.75 104 LEU A O 1
ATOM 881 N N . GLN A 1 105 ? 3.642 3.685 -11.771 1.00 91.56 105 GLN A N 1
ATOM 882 C CA . GLN A 1 105 ? 4.547 3.816 -12.920 1.00 91.56 105 GLN A CA 1
ATOM 883 C C . GLN A 1 105 ? 4.501 5.199 -13.585 1.00 91.56 105 GLN A C 1
ATOM 885 O O . GLN A 1 105 ? 5.493 5.593 -14.203 1.00 91.56 105 GLN A O 1
ATOM 890 N N . GLU A 1 106 ? 3.380 5.921 -13.490 1.00 91.00 106 GLU A N 1
ATOM 891 C CA . GLU A 1 106 ? 3.278 7.320 -13.935 1.00 91.00 106 GLU A CA 1
ATOM 892 C C . GLU A 1 106 ? 3.851 8.286 -12.892 1.00 91.00 106 GLU A C 1
ATOM 894 O O . GLU A 1 106 ? 4.653 9.151 -13.225 1.00 91.00 106 GLU A O 1
ATOM 899 N N . TRP A 1 107 ? 3.471 8.127 -11.620 1.00 92.25 107 TRP A N 1
ATOM 900 C CA . TRP A 1 107 ? 3.900 9.021 -10.541 1.00 92.25 107 TRP A CA 1
ATOM 901 C C . TRP A 1 107 ? 5.342 8.769 -10.102 1.00 92.25 107 TRP A C 1
ATOM 903 O O . TRP A 1 107 ? 6.045 9.685 -9.683 1.00 92.25 107 TRP A O 1
ATOM 913 N N . ARG A 1 108 ? 5.787 7.510 -10.184 1.00 93.50 108 ARG A N 1
ATOM 914 C CA . ARG A 1 108 ? 7.145 7.061 -9.858 1.00 93.50 108 ARG A CA 1
ATOM 915 C C . ARG A 1 108 ? 7.606 7.499 -8.470 1.00 93.50 108 ARG A C 1
ATOM 917 O O . ARG A 1 108 ? 8.778 7.783 -8.275 1.00 93.50 108 ARG A O 1
ATOM 924 N N . ALA A 1 109 ? 6.715 7.526 -7.487 1.00 93.12 109 ALA A N 1
ATOM 925 C CA . ALA A 1 109 ? 7.068 7.758 -6.090 1.00 93.12 109 ALA A CA 1
ATOM 926 C C . ALA A 1 109 ? 6.137 6.977 -5.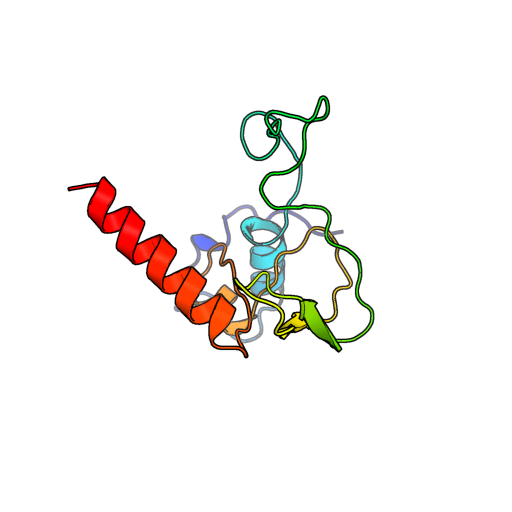158 1.00 93.12 109 ALA A C 1
ATOM 928 O O . ALA A 1 109 ? 5.156 6.374 -5.596 1.00 93.12 109 ALA A O 1
ATOM 929 N N . ASN A 1 110 ? 6.470 6.961 -3.865 1.00 91.88 110 ASN A N 1
ATOM 930 C CA . ASN A 1 110 ? 5.599 6.367 -2.857 1.00 91.88 110 ASN A CA 1
ATOM 931 C C . ASN A 1 110 ? 4.244 7.089 -2.865 1.00 91.88 110 ASN A C 1
ATOM 933 O O . ASN A 1 110 ? 4.181 8.320 -2.852 1.00 91.88 110 ASN A O 1
ATOM 937 N N . CYS A 1 111 ? 3.173 6.308 -2.869 1.00 87.81 111 CYS A N 1
ATOM 938 C CA . CYS A 1 111 ? 1.805 6.778 -2.755 1.00 87.81 111 CYS A CA 1
ATOM 939 C C . CYS A 1 111 ? 1.064 5.923 -1.746 1.00 87.81 111 CYS A C 1
ATOM 941 O O . CYS A 1 111 ? 0.995 4.705 -1.898 1.00 87.81 111 CYS A O 1
ATOM 943 N N . ASP A 1 112 ? 0.488 6.592 -0.756 1.00 86.81 112 ASP A N 1
ATOM 944 C CA . ASP A 1 112 ? -0.436 5.992 0.191 1.00 86.81 112 ASP A CA 1
ATOM 945 C C . ASP A 1 112 ? -1.845 6.048 -0.411 1.00 86.81 112 ASP A C 1
ATOM 947 O O . ASP A 1 112 ? -2.472 7.108 -0.458 1.00 86.81 112 ASP A O 1
ATOM 951 N N . ILE A 1 113 ? -2.294 4.927 -0.982 1.00 89.12 113 ILE A N 1
ATOM 952 C CA . ILE A 1 113 ? -3.586 4.828 -1.666 1.00 89.12 113 ILE A CA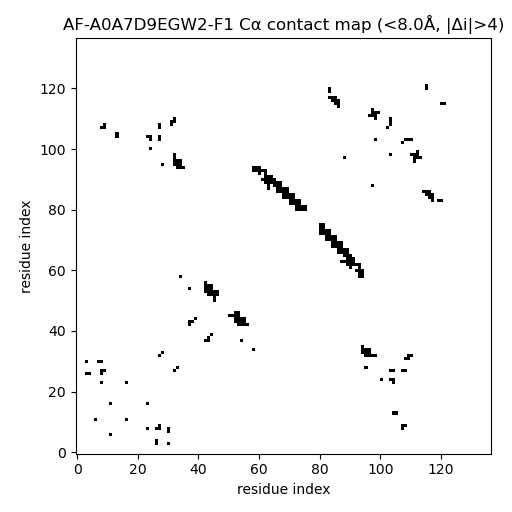 1
ATOM 953 C C . ILE A 1 113 ? -4.542 3.981 -0.838 1.00 89.12 113 ILE A C 1
ATOM 955 O O . ILE A 1 113 ? -4.259 2.828 -0.495 1.00 89.12 113 ILE A O 1
ATOM 959 N N . GLN A 1 114 ? -5.739 4.518 -0.627 1.00 88.56 114 GLN A N 1
ATOM 960 C CA . GLN A 1 114 ? -6.843 3.811 -0.004 1.00 88.56 114 GLN A CA 1
ATOM 961 C C . GLN A 1 114 ? -8.115 3.987 -0.834 1.00 88.56 114 GLN A C 1
ATOM 963 O O . GLN A 1 114 ? -8.443 5.092 -1.260 1.00 88.56 114 GLN A O 1
ATOM 968 N N . VAL A 1 115 ? -8.852 2.894 -1.043 1.00 91.00 115 VAL A N 1
ATOM 969 C CA . VAL A 1 115 ? -10.192 2.967 -1.634 1.00 91.00 115 VAL A CA 1
ATOM 970 C C . VAL A 1 115 ? -11.169 3.415 -0.551 1.00 91.00 115 VAL A C 1
ATOM 972 O O . VAL A 1 115 ? -11.267 2.783 0.504 1.00 91.00 115 VAL A O 1
ATOM 975 N N . VAL A 1 116 ? -11.882 4.505 -0.814 1.00 91.94 116 VAL A N 1
ATOM 976 C CA . VAL A 1 116 ? -12.881 5.079 0.090 1.00 91.94 116 VAL A CA 1
ATOM 977 C C . VAL A 1 116 ? -14.264 4.803 -0.486 1.00 91.94 116 VAL A C 1
ATOM 979 O O . VAL A 1 116 ? -14.565 5.224 -1.598 1.00 91.94 116 VAL A O 1
ATOM 982 N N . ILE A 1 117 ? -15.088 4.074 0.265 1.00 93.56 117 ILE A N 1
ATOM 983 C CA . ILE A 1 117 ? -16.459 3.692 -0.127 1.00 93.56 117 ILE A CA 1
ATOM 984 C C . ILE A 1 117 ? -17.525 4.205 0.841 1.00 93.56 117 ILE A C 1
ATOM 986 O O . ILE A 1 117 ? -18.697 3.873 0.714 1.00 93.56 117 ILE A O 1
ATOM 990 N N . ASP A 1 118 ? -17.108 4.982 1.833 1.00 92.50 118 ASP A N 1
ATOM 991 C CA . ASP A 1 118 ? -17.965 5.482 2.893 1.00 92.50 118 ASP A CA 1
ATOM 992 C C . ASP A 1 118 ? -17.660 6.966 3.110 1.00 92.50 118 ASP A C 1
ATOM 994 O O . ASP A 1 118 ? -16.511 7.409 3.008 1.00 92.50 118 ASP A O 1
ATOM 998 N N . HIS A 1 119 ? -18.699 7.745 3.385 1.00 90.19 119 HIS A N 1
ATOM 999 C CA . HIS A 1 119 ? -18.590 9.178 3.609 1.00 90.19 119 HIS A CA 1
ATOM 1000 C C . HIS A 1 119 ? -17.822 9.521 4.893 1.00 90.19 119 HIS A C 1
ATOM 1002 O O . HIS A 1 119 ? -17.093 10.510 4.894 1.00 90.19 119 HIS A O 1
ATOM 1008 N N . TYR A 1 120 ? -17.907 8.705 5.953 1.00 88.38 120 TYR A N 1
ATOM 1009 C CA . TYR A 1 120 ? -17.212 8.964 7.221 1.00 88.38 120 TYR A CA 1
ATOM 1010 C C . TYR A 1 120 ? -15.693 9.145 7.046 1.00 88.38 120 TYR A C 1
ATOM 1012 O O . TYR A 1 120 ? -15.184 10.214 7.391 1.00 88.38 120 TYR A O 1
ATOM 1020 N N . PRO A 1 121 ? -14.940 8.170 6.492 1.00 87.56 121 PRO A N 1
ATOM 1021 C CA . PRO A 1 121 ? -13.503 8.334 6.270 1.00 87.56 121 PRO A CA 1
ATOM 1022 C C . PRO A 1 121 ? -13.171 9.442 5.260 1.00 87.56 121 PRO A C 1
ATOM 1024 O O . PRO A 1 121 ? -12.109 10.051 5.372 1.00 87.56 121 PRO A O 1
ATOM 1027 N N . CYS A 1 122 ? -14.061 9.734 4.303 1.00 89.81 122 CYS A N 1
ATOM 1028 C CA . CYS A 1 122 ? -13.881 10.842 3.363 1.00 89.81 122 CYS A CA 1
ATOM 1029 C C . CYS A 1 122 ? -13.905 12.197 4.086 1.00 89.81 122 CYS A C 1
ATOM 1031 O O . CYS A 1 122 ? -12.958 12.979 3.981 1.00 89.81 122 CYS A O 1
ATOM 1033 N N . VAL A 1 123 ? -14.953 12.446 4.877 1.00 89.81 123 VAL A N 1
ATOM 1034 C CA . VAL A 1 123 ? -15.097 13.674 5.668 1.00 89.81 123 VAL A CA 1
ATOM 1035 C C . VAL A 1 123 ? -13.967 13.781 6.686 1.00 89.81 123 VAL A C 1
ATOM 1037 O O . VAL A 1 123 ? -13.313 14.815 6.751 1.00 89.81 123 VAL A O 1
ATOM 1040 N N . GLU A 1 124 ? -13.661 12.705 7.418 1.00 88.00 124 GLU A N 1
ATOM 1041 C CA . GLU A 1 124 ? -12.565 12.688 8.393 1.00 88.00 124 GLU A CA 1
ATOM 1042 C C . GLU A 1 124 ? -11.226 13.079 7.749 1.00 88.00 124 GLU A C 1
ATOM 1044 O O . GLU A 1 124 ? -10.463 13.868 8.315 1.00 88.00 124 GLU A O 1
ATOM 1049 N N . TYR A 1 125 ? -10.939 12.553 6.555 1.00 88.75 125 TYR A N 1
ATOM 1050 C CA . TYR A 1 125 ? -9.739 12.907 5.808 1.00 88.75 125 TYR A CA 1
ATOM 1051 C C . TYR A 1 125 ? -9.742 14.390 5.419 1.00 88.75 125 TYR A C 1
ATOM 1053 O O . TYR A 1 125 ? -8.802 15.108 5.758 1.00 88.75 125 TYR A O 1
ATOM 1061 N N . LEU A 1 126 ? -10.804 14.883 4.778 1.00 90.38 126 LEU A N 1
ATOM 1062 C CA . LEU A 1 126 ? -10.900 16.283 4.351 1.00 90.38 126 LEU A CA 1
ATOM 1063 C C . LEU A 1 126 ? -10.791 17.256 5.533 1.00 90.38 126 LEU A C 1
ATOM 1065 O O . LEU A 1 126 ? -10.005 18.202 5.477 1.00 90.38 126 LEU A O 1
ATOM 1069 N N . THR A 1 127 ? -11.502 16.993 6.632 1.00 91.25 127 THR A N 1
ATOM 1070 C CA . THR A 1 127 ? -11.468 17.826 7.840 1.00 91.25 127 THR A CA 1
ATOM 1071 C C . THR A 1 127 ? -10.072 17.868 8.455 1.00 91.25 127 THR A C 1
ATOM 1073 O O . THR A 1 127 ? -9.611 18.948 8.821 1.00 91.25 127 THR A O 1
ATOM 1076 N N . LYS A 1 128 ? -9.350 16.738 8.523 1.00 88.06 128 LYS A N 1
ATOM 1077 C CA . LYS A 1 128 ? -7.962 16.716 9.023 1.00 88.06 128 LYS A CA 1
ATOM 1078 C C . LYS A 1 128 ? -7.047 17.639 8.221 1.00 88.06 128 LYS A C 1
ATOM 1080 O O . LYS A 1 128 ? -6.198 18.305 8.810 1.00 88.06 128 LYS A O 1
ATOM 1085 N N . TYR A 1 129 ? -7.183 17.670 6.897 1.00 87.00 129 TYR A N 1
ATOM 1086 C CA . TYR A 1 129 ? -6.337 18.510 6.045 1.00 87.00 129 TYR A CA 1
ATOM 1087 C C . TYR A 1 129 ? -6.770 19.976 6.043 1.00 87.00 129 TYR A C 1
ATOM 1089 O O . TYR A 1 129 ? -5.905 20.847 6.105 1.00 87.00 129 TYR A O 1
ATOM 1097 N N . ALA A 1 130 ? -8.074 20.255 6.074 1.00 91.00 130 ALA A N 1
ATOM 1098 C CA . ALA A 1 130 ? -8.582 21.612 6.252 1.00 91.00 130 ALA A CA 1
ATOM 1099 C C . ALA A 1 130 ? -8.099 22.215 7.584 1.00 91.00 130 ALA A C 1
ATOM 1101 O O . ALA A 1 130 ? -7.548 23.313 7.609 1.00 91.00 130 ALA A O 1
ATOM 1102 N N . ALA A 1 131 ? -8.204 21.461 8.683 1.00 90.75 131 ALA A N 1
ATOM 1103 C CA . ALA A 1 131 ? -7.761 21.902 10.004 1.00 90.75 131 ALA A CA 1
ATOM 1104 C C . ALA A 1 131 ? -6.240 22.106 10.092 1.00 90.75 131 ALA A C 1
ATOM 1106 O O . ALA A 1 131 ? -5.785 23.043 10.740 1.00 90.75 131 ALA A O 1
ATOM 1107 N N . LYS A 1 132 ? -5.436 21.277 9.410 1.00 83.94 132 LYS A N 1
ATOM 1108 C CA . LYS A 1 132 ? -3.982 21.503 9.315 1.00 83.94 132 LYS A CA 1
ATOM 1109 C C . LYS A 1 132 ? -3.647 22.846 8.668 1.00 83.94 132 LYS A C 1
ATOM 1111 O O . LYS A 1 132 ? -2.712 23.495 9.119 1.00 83.94 132 LYS A O 1
ATOM 1116 N N . GLY A 1 133 ? -4.399 23.250 7.642 1.00 70.44 133 GLY A N 1
ATOM 1117 C CA . GLY A 1 133 ? -4.226 24.552 6.993 1.00 70.44 133 GLY A CA 1
ATOM 1118 C C . GLY A 1 133 ? -4.542 25.729 7.919 1.00 70.44 133 GLY A C 1
ATOM 1119 O O . GLY A 1 133 ? -3.875 26.750 7.839 1.00 70.44 133 GLY A O 1
ATOM 1120 N N . LEU A 1 134 ? -5.498 25.560 8.837 1.00 69.56 134 LEU A N 1
ATOM 1121 C CA . LEU A 1 134 ? -5.897 26.589 9.805 1.00 69.56 134 LEU A CA 1
ATOM 1122 C C . LEU A 1 134 ? -4.922 26.753 10.980 1.00 69.56 134 LEU A C 1
ATOM 1124 O O . LEU A 1 134 ? -4.889 27.810 11.590 1.00 69.56 134 LEU A O 1
ATOM 1128 N N . ILE A 1 135 ? -4.145 25.719 11.317 1.00 59.31 135 ILE A N 1
ATOM 1129 C CA . ILE A 1 135 ? -3.143 25.766 12.402 1.00 59.31 135 ILE A CA 1
ATOM 1130 C C . ILE A 1 135 ? -1.800 26.341 11.905 1.00 59.31 135 ILE A C 1
ATOM 1132 O O . ILE A 1 135 ? -0.944 26.703 12.707 1.00 59.31 135 ILE A O 1
ATOM 1136 N N . ALA A 1 136 ? -1.597 26.400 10.586 1.00 54.53 136 ALA A N 1
ATOM 1137 C CA . ALA A 1 136 ? -0.350 26.837 9.958 1.00 54.53 136 ALA A CA 1
ATOM 1138 C C . ALA A 1 136 ? -0.384 28.280 9.409 1.00 54.53 136 ALA A C 1
ATOM 1140 O O . ALA A 1 136 ? 0.596 28.693 8.788 1.00 54.53 136 ALA A O 1
ATOM 1141 N N . GLY A 1 137 ? -1.486 29.012 9.601 1.00 44.66 137 GLY A N 1
ATOM 1142 C CA . GLY A 1 137 ? -1.616 30.446 9.312 1.00 44.66 137 GLY A CA 1
ATOM 1143 C C . GLY A 1 137 ? -1.693 31.252 10.597 1.00 44.66 137 GLY A C 1
ATOM 1144 O O . GLY A 1 137 ? -1.201 32.399 10.579 1.00 44.66 137 GLY A O 1
#

Foldseek 3Di:
DDDADPDQLLVDDLVNDPPPPPNSLVNLQVRAFFDDDDDPVPFFDDDPPDPGTDGNVRPQADADQAWDKDWDWDDDPDDDTDTAIAIDHHHPGRGGADDDRVCCSNNVHHDRDGDHDGVVVVVVVVVVVVVVVVVVD

Mean predicted aligned error: 6.41 Å

Organism: Paramuricea clavata (NCBI:txid317549)